Protein AF-A0A0F9D7B1-F1 (afdb_monomer)

Structure (mmCIF, N/CA/C/O backbone):
data_AF-A0A0F9D7B1-F1
#
_entry.id   AF-A0A0F9D7B1-F1
#
loop_
_atom_site.group_PDB
_atom_site.id
_atom_site.type_symbol
_atom_site.label_atom_id
_atom_site.label_alt_id
_atom_site.label_comp_id
_atom_site.label_asym_id
_atom_site.label_entity_id
_atom_site.label_seq_id
_atom_site.pdbx_PDB_ins_code
_atom_site.Cartn_x
_atom_site.Cartn_y
_atom_site.Cartn_z
_atom_site.occupancy
_atom_site.B_iso_or_equiv
_atom_site.auth_seq_id
_atom_site.auth_comp_id
_atom_site.auth_asym_id
_atom_site.auth_atom_id
_atom_site.pdbx_PDB_model_num
ATOM 1 N N . MET A 1 1 ? -6.159 23.144 22.153 1.00 67.31 1 MET A N 1
ATOM 2 C CA . MET A 1 1 ? -4.900 23.267 22.917 1.00 67.31 1 MET A CA 1
ATOM 3 C C . MET A 1 1 ? -4.237 21.898 22.864 1.00 67.31 1 MET A C 1
ATOM 5 O O . MET A 1 1 ? -4.955 20.926 23.052 1.00 67.31 1 MET A O 1
ATOM 9 N N . ILE A 1 2 ? -2.967 21.800 22.466 1.00 71.94 2 ILE A N 1
ATOM 10 C CA . ILE A 1 2 ? -2.240 20.518 22.398 1.00 71.94 2 ILE A CA 1
ATOM 11 C C . ILE A 1 2 ? -1.375 20.438 23.656 1.00 71.94 2 ILE A C 1
ATOM 13 O O . ILE A 1 2 ? -0.582 21.348 23.887 1.00 71.94 2 ILE A O 1
ATOM 17 N N . GLU A 1 3 ? -1.553 19.393 24.461 1.00 84.19 3 GLU A N 1
ATOM 18 C CA . GLU A 1 3 ? -0.792 19.152 25.690 1.00 84.19 3 GLU A CA 1
ATOM 19 C C . GLU A 1 3 ? 0.278 18.083 25.426 1.00 84.19 3 GLU A C 1
ATOM 21 O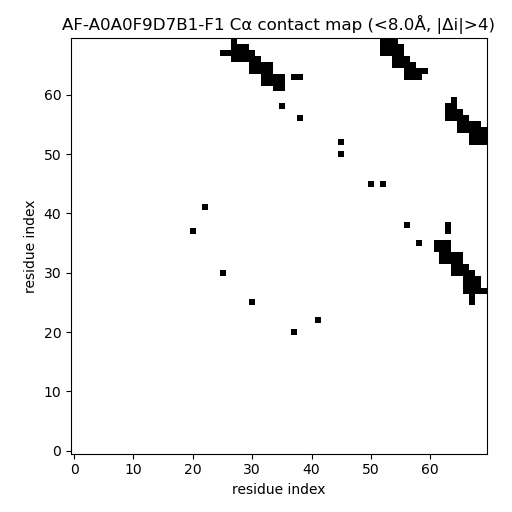 O . GLU A 1 3 ? 0.013 17.094 24.741 1.00 84.19 3 GLU A O 1
ATOM 26 N N . ILE A 1 4 ? 1.506 18.317 25.894 1.00 83.50 4 ILE A N 1
ATOM 27 C CA . ILE A 1 4 ? 2.634 17.394 25.709 1.00 83.50 4 ILE A CA 1
ATOM 28 C C . ILE A 1 4 ? 2.846 16.645 27.023 1.00 83.50 4 ILE A C 1
ATOM 30 O O . ILE A 1 4 ? 3.383 17.214 27.974 1.00 83.50 4 ILE A O 1
ATOM 34 N N . GLU A 1 5 ? 2.460 15.371 27.057 1.00 87.75 5 GLU A N 1
ATOM 35 C CA . GLU A 1 5 ? 2.781 14.471 28.165 1.00 87.75 5 GLU A CA 1
ATOM 36 C C . GLU A 1 5 ? 4.247 14.025 28.103 1.00 87.75 5 GLU A C 1
ATOM 38 O O . GLU A 1 5 ? 4.793 13.712 27.039 1.00 87.75 5 GLU A O 1
ATOM 43 N N . LYS A 1 6 ? 4.889 13.999 29.271 1.00 86.94 6 LYS A N 1
ATOM 44 C CA . LYS A 1 6 ? 6.230 13.448 29.485 1.00 86.94 6 LYS A CA 1
ATOM 45 C C . LYS A 1 6 ? 6.093 12.143 30.278 1.00 86.94 6 LYS A C 1
ATOM 47 O O . LYS A 1 6 ? 5.070 11.924 30.914 1.00 86.94 6 LYS A O 1
ATOM 52 N N . ASP A 1 7 ? 7.096 11.272 30.187 1.00 86.31 7 ASP A N 1
ATOM 53 C CA . ASP A 1 7 ? 7.162 9.989 30.912 1.00 86.31 7 ASP A CA 1
ATOM 54 C C . ASP A 1 7 ? 6.180 8.884 30.460 1.00 86.31 7 ASP A C 1
ATOM 56 O O . ASP A 1 7 ? 6.029 7.864 31.133 1.00 86.31 7 ASP A O 1
ATOM 60 N N . VAL A 1 8 ? 5.578 9.006 29.272 1.00 86.56 8 VAL A N 1
ATOM 61 C CA . VAL A 1 8 ? 4.864 7.884 28.637 1.00 86.56 8 VAL A CA 1
ATOM 62 C C . VAL A 1 8 ? 5.887 6.914 28.023 1.00 86.56 8 VAL A C 1
ATOM 64 O O . VAL A 1 8 ? 6.687 7.332 27.178 1.00 86.56 8 VAL A O 1
ATOM 67 N N . PRO A 1 9 ? 5.896 5.621 28.405 1.00 87.56 9 PRO A N 1
ATOM 68 C CA . PRO A 1 9 ? 6.845 4.660 27.861 1.00 87.56 9 PRO A CA 1
ATOM 69 C C . PRO A 1 9 ? 6.614 4.468 26.361 1.00 87.56 9 PRO A C 1
ATOM 71 O O . PRO A 1 9 ? 5.486 4.272 25.904 1.00 87.56 9 PRO A O 1
ATOM 74 N N . VAL A 1 10 ? 7.702 4.499 25.586 1.00 84.38 10 VAL A N 1
ATOM 75 C CA . VAL A 1 10 ? 7.641 4.269 24.139 1.00 84.38 10 VAL A CA 1
ATOM 76 C C . VAL A 1 10 ? 7.104 2.852 23.897 1.00 84.38 10 VAL A C 1
ATOM 78 O O . VAL A 1 10 ? 7.686 1.894 24.417 1.00 84.38 10 VAL A O 1
ATOM 81 N N . PRO A 1 11 ? 6.012 2.680 23.127 1.00 83.69 11 PRO A N 1
ATOM 82 C CA . PRO A 1 11 ? 5.479 1.356 22.847 1.00 83.69 11 PRO A CA 1
ATOM 83 C C . PRO A 1 11 ? 6.538 0.499 22.152 1.00 83.69 11 PRO A C 1
ATOM 85 O O . PRO A 1 11 ? 7.309 0.990 21.322 1.00 83.69 11 PRO A O 1
ATOM 88 N N . GLN A 1 12 ? 6.569 -0.795 22.483 1.00 78.88 12 GLN A N 1
ATOM 89 C CA . GLN A 1 12 ? 7.498 -1.722 21.847 1.00 78.88 12 GLN A CA 1
ATOM 90 C C . GLN A 1 12 ? 7.302 -1.691 20.332 1.00 78.88 12 GLN A C 1
ATOM 92 O O . GLN A 1 12 ? 6.191 -1.834 19.817 1.00 78.88 12 GLN A O 1
ATOM 97 N N . TYR A 1 13 ? 8.406 -1.486 19.619 1.00 71.19 13 TYR A N 1
ATOM 98 C CA . TYR A 1 13 ? 8.407 -1.441 18.169 1.00 71.19 13 TYR A CA 1
ATOM 99 C C . TYR A 1 13 ? 7.891 -2.779 17.629 1.00 71.19 13 TYR A C 1
ATOM 101 O O . TYR A 1 13 ? 8.555 -3.804 17.761 1.00 71.19 13 TYR A O 1
ATOM 109 N N . ALA A 1 14 ? 6.717 -2.771 16.990 1.00 66.06 14 ALA A N 1
ATOM 110 C CA . ALA A 1 14 ? 6.057 -3.975 16.472 1.00 66.06 14 ALA A CA 1
ATOM 111 C C . ALA A 1 14 ? 6.826 -4.675 15.325 1.00 66.06 14 ALA A C 1
ATOM 113 O O . ALA A 1 14 ? 6.373 -5.688 14.792 1.00 66.06 14 ALA A O 1
ATOM 114 N N . GLY A 1 15 ? 8.000 -4.155 14.956 1.00 63.94 15 GLY A N 1
ATOM 115 C CA . GLY A 1 15 ? 8.911 -4.760 13.999 1.00 63.94 15 GLY A CA 1
ATOM 116 C C . GLY A 1 15 ? 8.439 -4.670 12.549 1.00 63.94 15 GLY A C 1
ATOM 117 O O . GLY A 1 15 ? 7.307 -4.313 12.228 1.00 63.94 15 GLY A O 1
ATOM 118 N N . TYR A 1 16 ? 9.338 -5.056 11.646 1.00 59.31 16 TYR A N 1
ATOM 119 C CA . TYR A 1 16 ? 9.079 -5.120 10.206 1.00 59.31 16 TYR A CA 1
ATOM 120 C C . TYR A 1 16 ? 8.049 -6.190 9.804 1.00 59.31 16 TYR A C 1
ATOM 122 O O . TYR A 1 16 ? 7.523 -6.126 8.697 1.00 59.31 16 TYR A O 1
ATOM 130 N N . LYS A 1 17 ? 7.742 -7.151 10.690 1.00 59.19 17 LYS A N 1
ATOM 131 C CA . LYS A 1 17 ? 6.805 -8.256 10.424 1.00 59.19 17 LYS A CA 1
ATOM 132 C C . LYS A 1 17 ? 5.332 -7.831 10.385 1.00 59.19 17 LYS A C 1
ATOM 134 O O . LYS A 1 17 ? 4.530 -8.542 9.800 1.00 59.19 17 LYS A O 1
ATOM 139 N N . ASN A 1 18 ? 4.984 -6.668 10.939 1.00 63.84 18 ASN A N 1
ATOM 140 C CA . ASN A 1 18 ? 3.609 -6.152 10.970 1.00 63.84 18 ASN A CA 1
ATOM 141 C C . ASN A 1 18 ? 3.357 -5.055 9.921 1.00 63.84 18 ASN A C 1
ATOM 143 O O . ASN A 1 18 ? 2.614 -4.099 10.159 1.00 63.84 18 ASN A O 1
ATOM 147 N N . ARG A 1 19 ? 3.989 -5.147 8.743 1.00 73.12 19 ARG A N 1
ATOM 148 C CA . ARG A 1 19 ? 3.686 -4.218 7.647 1.00 73.12 19 ARG A CA 1
ATOM 149 C C . ARG A 1 19 ? 2.249 -4.438 7.186 1.00 73.12 19 ARG A C 1
ATOM 151 O O . ARG A 1 19 ? 1.909 -5.476 6.639 1.00 73.12 19 ARG A O 1
ATOM 158 N N . LYS A 1 20 ? 1.413 -3.420 7.393 1.00 84.31 20 LYS A N 1
ATOM 159 C CA . LYS A 1 20 ? -0.022 -3.463 7.082 1.00 84.31 20 LYS A CA 1
ATOM 160 C C . LYS A 1 20 ? -0.330 -3.709 5.597 1.00 84.31 20 LYS A C 1
ATOM 162 O O . LYS A 1 20 ? -1.399 -4.224 5.287 1.00 84.31 20 LYS A O 1
ATOM 167 N N . TYR A 1 21 ? 0.565 -3.310 4.692 1.00 90.81 21 TYR A N 1
ATOM 168 C CA . TYR A 1 21 ? 0.348 -3.403 3.249 1.00 90.81 21 TYR A CA 1
ATOM 169 C C . TYR A 1 21 ? 1.532 -4.095 2.554 1.00 90.81 21 TYR A C 1
ATOM 171 O O . TYR A 1 21 ? 2.676 -3.696 2.796 1.00 90.81 21 TYR A O 1
ATOM 179 N N . PRO A 1 22 ? 1.279 -5.065 1.656 1.00 92.44 22 PRO A N 1
ATOM 180 C CA . PRO A 1 22 ? 2.313 -5.901 1.041 1.00 92.44 22 PRO A CA 1
ATOM 181 C C . PRO A 1 22 ? 2.971 -5.248 -0.189 1.00 92.44 22 PRO A C 1
ATOM 183 O O . PRO A 1 22 ? 3.330 -5.930 -1.141 1.00 92.44 22 PRO A O 1
ATOM 186 N N . PHE A 1 23 ? 3.150 -3.920 -0.218 1.00 93.44 23 PHE A N 1
ATOM 187 C CA . PHE A 1 23 ? 3.640 -3.208 -1.416 1.00 93.44 23 PHE A CA 1
ATOM 188 C C . PHE A 1 23 ? 5.001 -3.719 -1.921 1.00 93.44 23 PHE A C 1
ATOM 190 O O . PHE A 1 23 ? 5.270 -3.717 -3.122 1.00 93.44 23 PHE A O 1
ATOM 197 N N . GLN A 1 24 ? 5.860 -4.174 -1.002 1.00 92.31 24 GLN A N 1
ATOM 198 C CA . GLN A 1 24 ? 7.157 -4.745 -1.355 1.00 92.31 24 GLN A CA 1
ATOM 199 C C . GLN A 1 24 ? 7.030 -6.130 -2.000 1.00 92.31 24 GLN A C 1
ATOM 201 O O . GLN A 1 24 ? 7.853 -6.456 -2.849 1.00 92.31 24 GLN A O 1
ATOM 206 N N . GLU A 1 25 ? 6.029 -6.918 -1.624 1.00 92.75 25 GLU A N 1
ATOM 207 C CA . GLU A 1 25 ? 5.859 -8.311 -2.055 1.00 92.75 25 GLU A CA 1
ATOM 208 C C . GLU A 1 25 ? 5.029 -8.430 -3.337 1.00 92.75 25 GLU A C 1
ATOM 210 O O . GLU A 1 25 ? 5.129 -9.442 -4.011 1.00 92.75 25 GLU A O 1
ATOM 215 N N . MET A 1 26 ? 4.282 -7.385 -3.716 1.00 94.69 26 MET A N 1
ATOM 216 C CA . MET A 1 26 ? 3.513 -7.376 -4.965 1.00 94.69 26 MET A CA 1
ATOM 217 C C . MET A 1 26 ? 4.409 -7.539 -6.205 1.00 94.69 26 MET A C 1
ATOM 219 O O . MET A 1 26 ? 5.388 -6.788 -6.394 1.00 94.69 26 MET A O 1
ATOM 223 N N . GLU A 1 27 ? 4.001 -8.463 -7.070 1.00 95.69 27 GLU A N 1
ATOM 224 C CA . GLU A 1 27 ? 4.563 -8.765 -8.386 1.00 95.69 27 GLU A CA 1
ATOM 225 C C . GLU A 1 27 ? 3.769 -8.066 -9.499 1.00 95.69 27 GLU A C 1
ATOM 227 O O . GLU A 1 27 ? 2.631 -7.639 -9.303 1.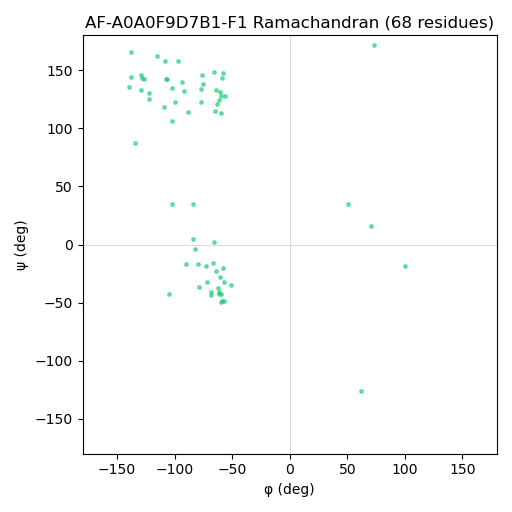00 95.69 27 GLU A O 1
ATOM 232 N N . VAL A 1 28 ? 4.380 -7.861 -10.670 1.00 96.69 28 VAL A N 1
ATOM 233 C CA . VAL A 1 28 ? 3.695 -7.201 -11.797 1.00 96.69 28 VAL A CA 1
ATOM 234 C C . VAL A 1 28 ? 2.459 -8.009 -12.194 1.00 96.69 28 VAL A C 1
ATOM 236 O O . VAL A 1 28 ? 2.548 -9.206 -12.440 1.00 96.69 28 VAL A O 1
ATOM 239 N N . GLY A 1 29 ? 1.308 -7.338 -12.260 1.00 95.62 29 GLY A N 1
ATOM 240 C CA . GLY A 1 29 ? 0.003 -7.963 -12.484 1.00 95.62 29 GLY A CA 1
ATOM 241 C C . GLY A 1 29 ? -0.822 -8.153 -11.208 1.00 95.62 29 GLY A C 1
ATOM 242 O O . GLY A 1 29 ? -2.049 -8.242 -11.299 1.00 95.62 29 GLY A O 1
ATOM 243 N N . ASP A 1 30 ? -0.200 -8.117 -10.026 1.00 97.62 30 ASP A N 1
ATOM 244 C CA . ASP A 1 30 ? -0.931 -8.208 -8.765 1.00 97.62 30 ASP A CA 1
ATOM 245 C C . ASP A 1 30 ? -1.840 -7.004 -8.548 1.00 97.62 30 ASP A C 1
ATOM 247 O O . ASP A 1 30 ? -1.528 -5.859 -8.904 1.00 97.62 30 ASP A O 1
ATOM 251 N N . SER A 1 31 ? -2.953 -7.257 -7.860 1.00 96.62 31 SER A N 1
ATOM 252 C CA . SER A 1 31 ? -3.823 -6.201 -7.367 1.00 96.62 31 SER A CA 1
ATOM 253 C C . SER A 1 31 ? -4.309 -6.471 -5.951 1.00 96.62 31 SER A C 1
ATOM 255 O O . SER A 1 31 ? -4.592 -7.608 -5.580 1.00 96.62 31 SER A O 1
ATOM 257 N N . ILE A 1 32 ? -4.440 -5.403 -5.166 1.00 96.44 32 ILE A N 1
ATOM 258 C CA . ILE A 1 32 ? -5.019 -5.445 -3.821 1.00 96.44 32 ILE A CA 1
ATOM 259 C C . ILE A 1 32 ? -6.150 -4.428 -3.707 1.00 96.44 32 ILE A C 1
ATOM 261 O O . ILE A 1 32 ? -6.065 -3.323 -4.246 1.00 96.44 32 ILE A O 1
ATOM 265 N N . LEU A 1 33 ? -7.210 -4.795 -2.988 1.00 96.75 33 LEU A N 1
ATOM 266 C CA . LEU A 1 33 ? -8.314 -3.901 -2.649 1.00 96.75 33 LEU A CA 1
ATOM 267 C C . LEU A 1 33 ? -8.258 -3.586 -1.156 1.00 96.75 33 LEU A C 1
ATOM 269 O O . LEU A 1 33 ? -8.375 -4.477 -0.317 1.00 96.75 33 LEU A O 1
ATOM 273 N N . VAL A 1 34 ? -8.091 -2.312 -0.828 1.00 95.5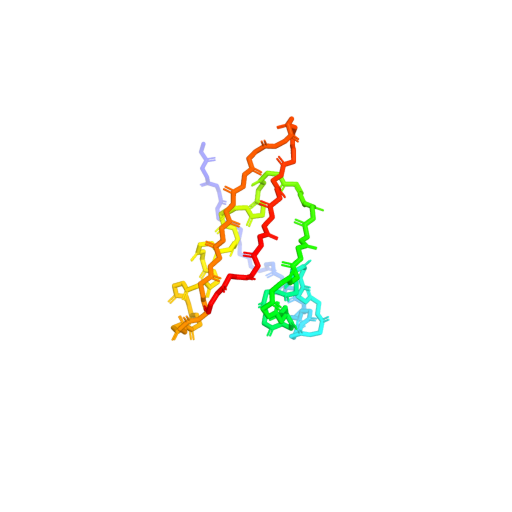0 34 VAL A N 1
ATOM 274 C CA . VAL A 1 34 ? -7.808 -1.846 0.534 1.00 95.50 34 VAL A CA 1
ATOM 275 C C . VAL A 1 34 ? -8.617 -0.592 0.852 1.00 95.50 34 VAL A C 1
ATOM 277 O O . VAL A 1 34 ? -9.198 0.031 -0.033 1.00 95.50 34 VAL A O 1
ATOM 280 N N . GLU A 1 35 ? -8.692 -0.224 2.128 1.00 95.06 35 GLU A N 1
ATOM 281 C CA . GLU A 1 35 ? -9.343 1.018 2.565 1.00 95.06 35 GLU A CA 1
ATOM 282 C C . GLU A 1 35 ? -8.701 2.243 1.888 1.00 95.06 35 GLU A C 1
ATOM 284 O O . GLU A 1 35 ? -7.490 2.256 1.663 1.00 95.06 35 GLU A O 1
ATOM 289 N N . GLU A 1 36 ? -9.469 3.304 1.620 1.00 92.94 36 GLU A N 1
ATOM 290 C CA . GLU A 1 36 ? -8.989 4.500 0.898 1.00 92.94 36 GLU A CA 1
ATOM 291 C C . GLU A 1 36 ? -7.690 5.105 1.471 1.00 92.94 36 GLU A C 1
ATOM 293 O O . GLU A 1 36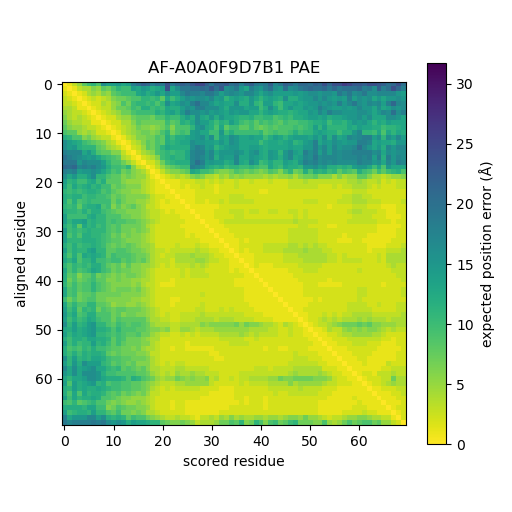 ? -6.804 5.520 0.717 1.00 92.94 36 GLU A O 1
ATOM 298 N N . LYS A 1 37 ? -7.504 5.064 2.799 1.00 91.19 37 LYS A N 1
ATOM 299 C CA . LYS A 1 37 ? -6.277 5.535 3.476 1.00 91.19 37 LYS A CA 1
ATOM 300 C C . LYS A 1 37 ? -4.995 4.829 3.012 1.00 91.19 37 LYS A C 1
ATOM 302 O O . LYS A 1 37 ? -3.899 5.365 3.175 1.00 91.19 37 LYS A O 1
ATOM 307 N N . ALA A 1 38 ? -5.102 3.645 2.412 1.00 92.38 38 ALA A N 1
AT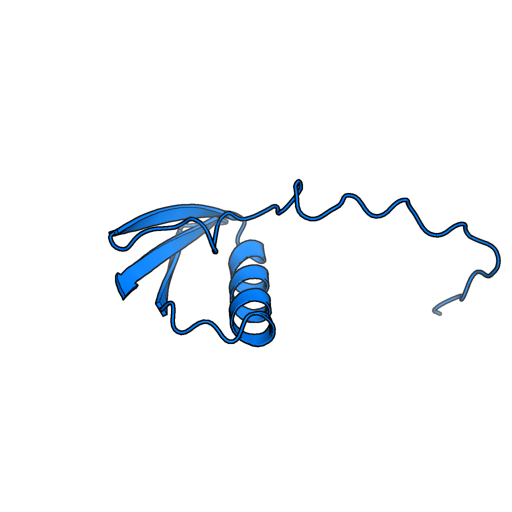OM 308 C CA . ALA A 1 38 ? -3.963 2.935 1.845 1.00 92.38 38 ALA A CA 1
ATOM 309 C C . ALA A 1 38 ? -3.320 3.687 0.671 1.00 92.38 38 ALA A C 1
ATOM 311 O O . ALA A 1 38 ? -2.128 3.513 0.430 1.00 92.38 38 ALA A O 1
ATOM 312 N N . ARG A 1 39 ? -4.053 4.581 -0.010 1.00 93.06 39 ARG A N 1
ATOM 313 C CA . ARG A 1 39 ? -3.485 5.441 -1.059 1.00 93.06 39 ARG A CA 1
ATOM 314 C C . ARG A 1 39 ? -2.392 6.364 -0.515 1.00 93.06 39 ARG A C 1
ATOM 316 O O . ARG A 1 39 ? -1.343 6.506 -1.137 1.00 93.06 39 ARG A O 1
ATOM 323 N N . GLN A 1 40 ? -2.611 6.961 0.658 1.00 94.12 40 GLN A N 1
ATOM 324 C CA . GLN A 1 40 ? -1.595 7.787 1.323 1.00 94.12 40 GLN A CA 1
ATOM 325 C C . GL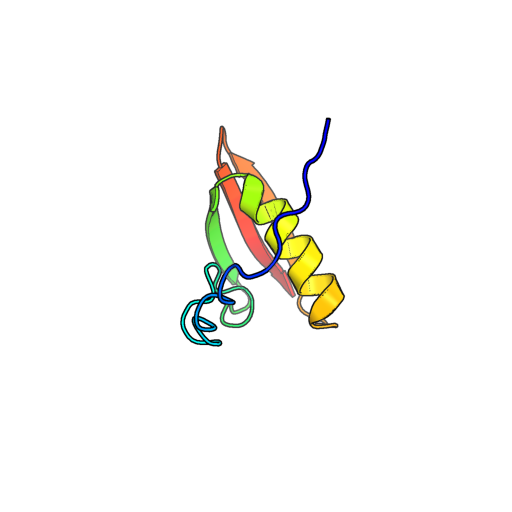N A 1 40 ? -0.418 6.930 1.804 1.00 94.12 40 GLN A C 1
ATOM 327 O O . GLN A 1 40 ? 0.738 7.310 1.629 1.00 94.12 40 GLN A O 1
ATOM 332 N N . ALA A 1 41 ? -0.704 5.741 2.345 1.00 94.06 41 ALA A N 1
ATOM 333 C CA . ALA A 1 41 ? 0.332 4.807 2.774 1.00 94.06 41 ALA A CA 1
ATOM 334 C C . ALA A 1 41 ? 1.235 4.349 1.615 1.00 94.06 41 ALA A C 1
ATOM 336 O O . ALA A 1 41 ? 2.450 4.294 1.792 1.00 94.06 41 ALA A O 1
ATOM 337 N N . LEU A 1 42 ? 0.663 4.075 0.435 1.00 94.75 42 LEU A N 1
ATOM 338 C CA . LEU A 1 42 ? 1.414 3.750 -0.779 1.00 94.75 42 LEU A CA 1
ATOM 339 C C . LEU A 1 42 ? 2.348 4.899 -1.170 1.00 94.75 42 LEU A C 1
ATOM 341 O O . LEU A 1 42 ? 3.536 4.671 -1.372 1.00 94.75 42 LEU A O 1
ATOM 345 N N . SER A 1 43 ? 1.833 6.133 -1.214 1.00 94.25 43 SER A N 1
ATOM 346 C CA . SER A 1 43 ? 2.630 7.322 -1.548 1.00 94.25 43 SER A CA 1
ATOM 347 C C . SER A 1 43 ? 3.827 7.498 -0.603 1.00 94.25 43 SER A C 1
ATOM 349 O O . SER A 1 43 ? 4.971 7.615 -1.044 1.00 94.25 43 SER A O 1
ATOM 351 N N . HIS A 1 44 ? 3.592 7.417 0.712 1.00 94.38 44 HIS A N 1
ATOM 352 C CA . HIS A 1 44 ? 4.662 7.498 1.711 1.00 94.38 44 HIS A CA 1
ATOM 353 C C . HIS A 1 44 ? 5.673 6.358 1.583 1.00 94.38 44 HIS A C 1
ATOM 355 O O . HIS A 1 44 ? 6.866 6.563 1.806 1.00 94.38 44 HIS A O 1
ATOM 361 N N . TRP A 1 45 ? 5.208 5.154 1.250 1.00 93.69 45 TRP A N 1
ATOM 362 C CA . TRP A 1 45 ? 6.083 4.007 1.07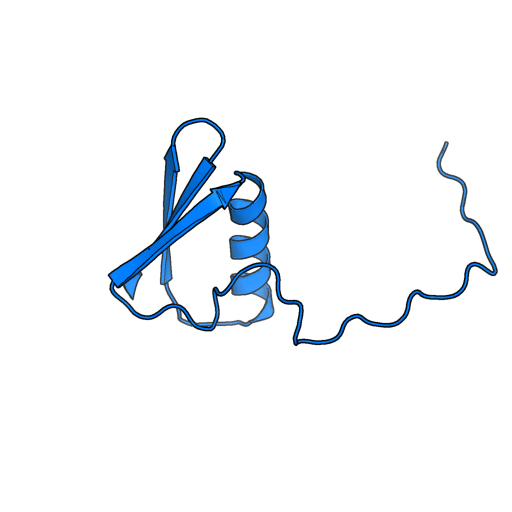2 1.00 93.69 45 TRP A CA 1
ATOM 363 C C . TRP A 1 45 ? 6.970 4.154 -0.168 1.00 93.69 45 TRP A C 1
ATOM 365 O O . TRP A 1 45 ? 8.172 3.929 -0.050 1.00 93.69 45 TRP A O 1
ATOM 375 N N . ILE A 1 46 ? 6.435 4.604 -1.309 1.00 93.75 46 ILE A N 1
ATOM 376 C CA . ILE A 1 46 ? 7.225 4.874 -2.526 1.00 93.75 46 ILE A CA 1
ATOM 377 C C . ILE A 1 46 ? 8.312 5.915 -2.225 1.00 93.75 46 ILE A C 1
ATOM 379 O O . ILE A 1 46 ? 9.489 5.668 -2.477 1.00 93.75 46 ILE A O 1
ATOM 383 N N . MET A 1 47 ? 7.937 7.028 -1.583 1.00 93.25 47 MET A N 1
ATOM 384 C CA . MET A 1 47 ? 8.872 8.099 -1.221 1.00 93.25 47 MET A CA 1
ATOM 385 C C . MET A 1 47 ? 9.995 7.619 -0.287 1.00 93.25 47 MET A C 1
ATOM 387 O O . MET A 1 47 ? 11.149 7.993 -0.465 1.00 93.25 47 MET A O 1
ATOM 391 N N . ARG A 1 48 ? 9.675 6.792 0.719 1.00 92.50 48 ARG A N 1
ATOM 392 C CA . ARG A 1 48 ? 10.659 6.308 1.706 1.00 92.50 48 ARG A CA 1
ATOM 393 C C . ARG A 1 48 ? 11.534 5.172 1.194 1.00 92.50 48 ARG A C 1
ATOM 395 O O . ARG A 1 48 ? 12.692 5.089 1.584 1.00 92.50 48 ARG A O 1
ATOM 402 N N . SER A 1 49 ? 10.966 4.272 0.3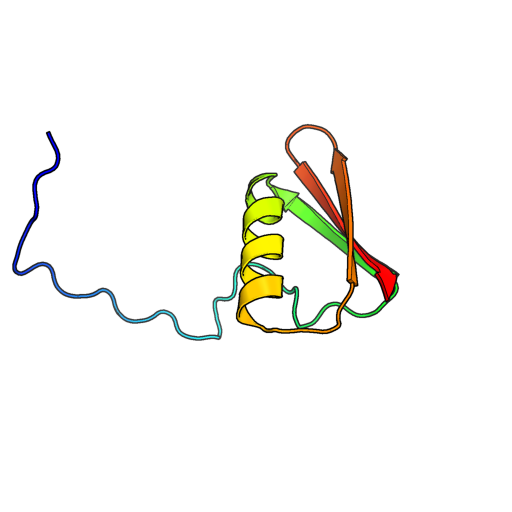98 1.00 90.12 49 SER A N 1
ATOM 403 C CA . SER A 1 49 ? 11.685 3.100 -0.109 1.00 90.12 49 SER A CA 1
ATOM 404 C C . SER A 1 49 ? 12.590 3.424 -1.292 1.00 90.12 49 SER A C 1
ATOM 406 O O . SER A 1 49 ? 13.457 2.611 -1.591 1.00 90.12 49 SER A O 1
ATOM 408 N N . GLN A 1 50 ? 12.392 4.577 -1.949 1.00 89.25 50 GLN A N 1
ATOM 409 C CA . GLN A 1 50 ? 13.079 4.942 -3.196 1.00 89.25 50 GLN A CA 1
ATOM 410 C C . GLN A 1 50 ? 12.985 3.821 -4.243 1.00 89.25 50 GLN A C 1
ATOM 412 O O . GLN A 1 50 ? 13.922 3.543 -4.984 1.00 89.25 50 GLN A O 1
ATOM 417 N N . THR A 1 51 ? 11.852 3.120 -4.250 1.00 89.94 51 THR A N 1
ATOM 418 C CA . THR A 1 51 ? 11.629 1.988 -5.139 1.00 89.94 51 THR A CA 1
ATOM 419 C C . THR A 1 51 ? 11.343 2.459 -6.561 1.00 89.94 51 THR A C 1
ATOM 421 O O . THR A 1 51 ? 10.661 3.461 -6.766 1.00 89.94 51 THR A O 1
ATOM 424 N N . GLU A 1 52 ? 11.785 1.684 -7.546 1.00 92.00 52 GLU A N 1
ATOM 425 C CA . GLU A 1 52 ? 11.412 1.876 -8.953 1.00 92.00 52 GLU A CA 1
ATOM 426 C C . GLU A 1 52 ? 10.051 1.238 -9.289 1.00 92.00 52 GLU A C 1
ATOM 428 O O . GLU A 1 52 ? 9.539 1.405 -10.394 1.00 92.00 52 GLU A O 1
ATOM 433 N N . LYS A 1 53 ? 9.429 0.532 -8.328 1.00 94.38 53 LYS A N 1
ATOM 434 C CA . LYS A 1 53 ? 8.129 -0.122 -8.506 1.00 94.38 53 LYS A CA 1
ATOM 435 C C . LYS A 1 53 ? 7.018 0.901 -8.792 1.00 94.38 53 LYS A C 1
ATOM 437 O O . LYS A 1 53 ? 6.699 1.736 -7.945 1.00 94.38 53 LYS A O 1
ATOM 442 N N . LYS A 1 54 ? 6.347 0.773 -9.939 1.00 95.19 54 LYS A N 1
ATOM 443 C CA . LYS A 1 54 ? 5.180 1.575 -10.344 1.00 95.19 54 LYS A CA 1
ATOM 444 C C . LYS A 1 54 ? 3.840 0.936 -9.982 1.00 95.19 54 LYS A C 1
ATOM 446 O O . LYS A 1 54 ? 3.609 -0.267 -10.143 1.00 95.19 54 LYS A O 1
ATOM 451 N N . PHE A 1 55 ? 2.906 1.766 -9.538 1.00 96.88 55 PHE A N 1
ATOM 452 C CA . PHE A 1 55 ? 1.570 1.327 -9.152 1.00 96.88 55 PHE A CA 1
ATOM 453 C C . PHE A 1 55 ? 0.501 2.169 -9.835 1.00 96.88 55 PHE A C 1
ATOM 455 O O . PHE A 1 55 ? 0.662 3.376 -10.006 1.00 96.88 55 PHE A O 1
ATOM 462 N N . VAL A 1 56 ? -0.620 1.537 -10.168 1.00 96.75 56 VAL A N 1
ATOM 463 C CA . VAL A 1 56 ? -1.845 2.213 -10.612 1.00 96.75 56 VAL A CA 1
ATOM 464 C C . VAL A 1 56 ? -2.856 2.133 -9.479 1.00 96.75 56 VAL A C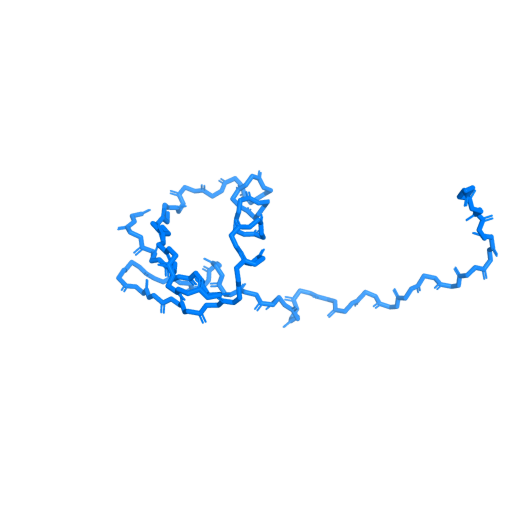 1
ATOM 466 O O . VAL A 1 56 ? -2.929 1.120 -8.789 1.00 96.75 56 VAL A O 1
ATOM 469 N N . THR A 1 57 ? -3.641 3.188 -9.261 1.00 96.38 57 THR A N 1
ATOM 470 C CA . THR A 1 57 ? -4.695 3.181 -8.237 1.00 96.38 57 THR A CA 1
ATOM 471 C C . THR A 1 57 ? -6.031 3.620 -8.819 1.00 96.38 57 THR A C 1
ATOM 473 O O . THR A 1 57 ? -6.078 4.513 -9.664 1.00 96.38 57 THR A O 1
ATOM 476 N N . ARG A 1 58 ? -7.126 3.015 -8.354 1.00 96.88 58 ARG A N 1
ATOM 477 C CA . ARG A 1 58 ? -8.497 3.379 -8.735 1.00 96.88 58 ARG A CA 1
ATOM 478 C C . ARG A 1 58 ? -9.405 3.324 -7.519 1.00 96.88 58 ARG A C 1
ATOM 480 O O . ARG A 1 58 ? -9.348 2.374 -6.744 1.00 96.88 58 ARG A O 1
ATOM 487 N N . LYS A 1 59 ? -10.249 4.342 -7.359 1.00 96.38 59 LYS A N 1
ATOM 488 C CA . LYS A 1 59 ? -11.265 4.372 -6.305 1.00 96.38 59 LYS A CA 1
ATOM 489 C C . LYS A 1 59 ? -12.444 3.475 -6.685 1.00 96.38 59 LYS A C 1
ATOM 491 O O . LYS A 1 59 ? -12.931 3.543 -7.812 1.00 96.38 59 LYS A O 1
ATOM 496 N N . GLU A 1 60 ? -12.891 2.666 -5.735 1.00 95.69 60 GLU A N 1
ATOM 497 C CA . GLU A 1 60 ? -14.044 1.771 -5.837 1.00 95.69 60 GLU A CA 1
ATOM 498 C C . GLU A 1 60 ? -14.884 1.913 -4.560 1.00 95.69 60 GLU A C 1
ATOM 500 O O . GLU A 1 60 ? -14.665 1.214 -3.569 1.00 95.69 60 GLU A O 1
ATOM 505 N N . GLY A 1 61 ? -15.809 2.879 -4.558 1.00 93.56 61 GLY A N 1
ATOM 506 C CA . GLY A 1 61 ? -16.553 3.260 -3.353 1.00 93.56 61 GLY A CA 1
ATOM 507 C C . GLY A 1 61 ? -15.616 3.793 -2.264 1.00 93.56 61 GLY A C 1
ATOM 508 O O . GLY A 1 61 ? -14.800 4.674 -2.534 1.00 93.56 61 GLY A O 1
ATOM 509 N N . ASP A 1 62 ? -15.694 3.218 -1.063 1.00 93.62 62 ASP A N 1
ATOM 510 C CA . ASP A 1 62 ? -14.861 3.576 0.103 1.00 93.62 62 ASP A CA 1
ATOM 511 C C . ASP A 1 62 ? -13.489 2.877 0.119 1.00 93.62 62 ASP A C 1
ATOM 513 O O . ASP A 1 62 ? -12.710 2.966 1.077 1.00 93.62 62 ASP A O 1
ATOM 517 N N . LYS A 1 63 ? -13.189 2.130 -0.945 1.00 96.50 63 LYS A N 1
ATOM 518 C CA . LYS A 1 63 ? -11.946 1.385 -1.111 1.00 96.50 63 LYS A CA 1
ATOM 519 C C . LYS A 1 63 ? -11.139 1.933 -2.279 1.00 96.50 63 LYS A C 1
ATOM 521 O O . LYS A 1 63 ? -11.633 2.636 -3.162 1.00 96.50 63 LYS A O 1
ATOM 526 N N . VAL A 1 64 ? -9.862 1.585 -2.287 1.00 97.31 64 VAL A N 1
ATOM 527 C CA . VAL A 1 64 ? -8.952 1.825 -3.399 1.00 97.31 64 VAL A CA 1
ATOM 528 C C . VAL A 1 64 ? -8.370 0.494 -3.845 1.00 97.31 64 VAL A C 1
ATOM 530 O O . VAL A 1 64 ? -7.887 -0.299 -3.032 1.00 97.31 64 VAL A O 1
ATOM 533 N N . ARG A 1 65 ? -8.436 0.245 -5.149 1.00 97.62 65 ARG A N 1
ATOM 534 C CA . ARG A 1 65 ? -7.728 -0.854 -5.787 1.00 97.62 65 ARG A CA 1
ATOM 535 C C . ARG A 1 65 ? -6.377 -0.360 -6.264 1.00 97.62 65 ARG A C 1
ATOM 537 O O . ARG A 1 65 ? -6.287 0.716 -6.855 1.00 97.62 65 ARG A O 1
ATOM 544 N N . ILE A 1 66 ? -5.340 -1.121 -5.957 1.00 97.25 66 ILE A N 1
ATOM 545 C CA . ILE A 1 66 ? -3.951 -0.807 -6.275 1.00 97.25 66 ILE A CA 1
ATOM 546 C C . ILE A 1 66 ? -3.416 -1.961 -7.111 1.00 97.25 66 ILE A C 1
ATOM 548 O O . ILE A 1 66 ? -3.479 -3.102 -6.663 1.00 97.25 66 ILE A O 1
ATOM 552 N N . TRP A 1 67 ? -2.885 -1.660 -8.290 1.00 98.00 67 TRP A N 1
ATOM 553 C CA . TRP A 1 67 ? -2.206 -2.615 -9.160 1.00 98.00 67 TRP A CA 1
ATOM 554 C C . TRP A 1 67 ? -0.713 -2.351 -9.159 1.00 98.00 67 TRP A C 1
ATOM 556 O O . TRP A 1 67 ? -0.291 -1.194 -9.186 1.00 98.00 67 TRP A O 1
ATOM 566 N N . ARG A 1 68 ? 0.077 -3.417 -9.204 1.00 96.38 68 ARG A N 1
ATOM 567 C CA . ARG A 1 68 ? 1.501 -3.357 -9.521 1.00 96.38 68 ARG A CA 1
ATOM 568 C C . ARG A 1 68 ? 1.653 -3.467 -11.041 1.00 96.38 68 ARG A C 1
ATOM 570 O O . ARG A 1 68 ? 1.298 -4.488 -11.619 1.00 96.38 68 ARG A O 1
ATOM 577 N N . PHE A 1 69 ? 2.126 -2.397 -11.680 1.00 91.12 69 PHE A N 1
ATOM 578 C CA . PHE A 1 69 ? 2.107 -2.274 -13.144 1.00 91.12 69 PHE A CA 1
ATOM 579 C C . PHE A 1 69 ? 3.474 -2.480 -13.813 1.00 91.12 69 PHE A C 1
ATOM 581 O O . PHE A 1 69 ? 3.528 -3.160 -14.828 1.00 91.12 69 PHE A O 1
ATOM 588 N N . GLU A 1 70 ? 4.560 -1.926 -13.261 1.00 86.25 70 GLU A N 1
ATOM 589 C CA . GLU A 1 70 ? 5.905 -2.009 -13.877 1.00 86.25 70 GLU A CA 1
ATOM 590 C C . GLU A 1 70 ? 7.048 -1.837 -12.892 1.00 86.25 70 GLU A C 1
ATOM 592 O O . GLU A 1 70 ? 7.017 -0.861 -12.109 1.00 86.25 70 GLU A O 1
#

pLDDT: mean 89.2, std 9.88, range [59.19, 98.0]

Mean predicted aligned error: 6.37 Å

Radius of gyration: 15.83 Å; Cα contacts (8 Å, |Δi|>4): 67; chains: 1; bounding box: 30×32×45 Å

Secondary structure (DSSP, 8-state):
------SPPPPP---GGG-SS-TTTPPTT-EEEEETTHHHHHHHHHHHHT----EEEEEETTEEEEEE--

Sequence (70 aa):
MIEIEKDVPVPQYAGYKNRKYPFQEMEVGDSILVEEKARQALSHWIMRSQTEKKFVTRKEGDKVRIWRFE

Solvent-accessible surface area (backbone atoms only — not comparable to full-atom values): 4587 Å² total; per-residue (Å²): 137,90,82,87,84,77,93,72,77,80,75,78,78,75,59,84,86,65,62,90,64,64,74,85,76,59,47,76,74,38,70,50,79,40,55,47,70,51,60,60,53,49,53,54,47,45,69,72,66,71,56,83,75,38,71,47,75,47,79,57,86,78,26,29,37,39,33,31,68,84

Foldseek 3Di:
DDDDDDDDDDPPDPDPVPDVDVLVVDDAFDKDKAFPCVVVVVVVCCVVVVDPFDWDWDDDPRIIMIGGHD

Organism: NCBI:txid412755

Nearest PDB structures (foldseek):
  7rjf-assembly2_B  TM=5.770E-01  e=1.626E+00  synthetic construct
  4v6u-assembly1_AI  TM=4.829E-01  e=2.928E+00  Pyrococcus furiosus DSM 3638